Protein AF-A0A2M7QB68-F1 (afdb_monomer_lite)

Organism: NCBI:txid1975029

Sequence (91 aa):
MQIDFPPEEHASIQQQLNHFGFAYTTRISDEAKKYKVGYVLDTPFDRRVRVSQIDTFRDISEHPHLNELTDDWIKKISSFGEYAVIRLDLI

Secondary structure (DSSP, 8-state):
-B----HHHHHHHHHHHHHHSEEEEEEEHHHHTT--TT-EEE-TTS-EEEEEEEEEES-GGG-TTGGGS-HHHHHHHHHHS-EEEEEEEE-

pLDDT: mean 84.63, std 6.84, range [63.88, 94.62]

Radius of gyration: 12.75 Å; chains: 1; bounding box: 28×24×32 Å

Foldseek 3Di:
DEDEDDPVCVVVQVVCCVPPQKDKDKFFDPVLVVDDAQDWYQYPVRFIWGFHDKDKDQDLVPPPPSVVDDPVRSVVRNVRSMMIMTMIGTD

Structure (mmCIF, N/CA/C/O backbone):
data_AF-A0A2M7QB68-F1
#
_entry.id   AF-A0A2M7QB68-F1
#
loop_
_atom_site.group_PDB
_atom_site.id
_atom_site.type_symbol
_atom_site.label_atom_id
_atom_site.label_alt_id
_atom_site.label_comp_id
_atom_site.label_asym_id
_atom_site.label_entity_id
_atom_site.label_seq_id
_atom_site.pdbx_PDB_ins_code
_atom_site.Cartn_x
_atom_site.Cartn_y
_atom_site.Cartn_z
_atom_site.occupancy
_atom_site.B_iso_or_equiv
_atom_site.auth_seq_id
_atom_site.auth_comp_id
_atom_site.auth_asym_id
_atom_site.auth_atom_id
_atom_site.pdbx_PDB_model_num
ATOM 1 N N . MET A 1 1 ? -3.349 -0.031 -16.075 1.00 63.88 1 MET A N 1
ATOM 2 C CA . MET A 1 1 ? -4.046 1.042 -15.317 1.00 63.88 1 MET A CA 1
ATOM 3 C C . MET A 1 1 ? -2.940 1.833 -14.674 1.00 63.88 1 MET A C 1
ATOM 5 O O . MET A 1 1 ? -2.148 1.234 -13.958 1.00 63.88 1 MET A O 1
ATOM 9 N N . GLN A 1 2 ? -2.830 3.117 -14.998 1.00 73.56 2 GLN A N 1
ATOM 10 C CA . GLN A 1 2 ? -1.759 3.935 -14.449 1.00 73.56 2 GLN A CA 1
ATOM 11 C C . GLN A 1 2 ? -2.145 4.352 -13.036 1.00 73.56 2 GLN A C 1
ATOM 13 O O . GLN A 1 2 ? -3.239 4.880 -12.824 1.00 73.56 2 GLN A O 1
ATOM 18 N N . ILE A 1 3 ? -1.268 4.063 -12.083 1.00 77.62 3 ILE A N 1
ATOM 19 C CA . ILE A 1 3 ? -1.380 4.605 -10.734 1.00 77.62 3 ILE A CA 1
ATOM 20 C C . ILE A 1 3 ? -0.299 5.648 -10.554 1.00 77.62 3 ILE A C 1
ATOM 22 O O . ILE A 1 3 ? 0.817 5.479 -11.043 1.00 77.62 3 ILE A O 1
ATOM 26 N N . ASP A 1 4 ? -0.644 6.711 -9.845 1.00 78.44 4 ASP A N 1
ATOM 27 C CA . ASP A 1 4 ? 0.345 7.659 -9.374 1.00 78.44 4 ASP A CA 1
ATOM 28 C C . ASP A 1 4 ? 0.552 7.452 -7.879 1.00 78.44 4 ASP A C 1
ATOM 30 O O . ASP A 1 4 ? -0.386 7.148 -7.130 1.00 78.44 4 ASP A O 1
ATOM 34 N N . PHE A 1 5 ? 1.799 7.580 -7.458 1.00 81.00 5 PHE A N 1
ATOM 35 C CA . PHE A 1 5 ? 2.146 7.597 -6.048 1.00 81.00 5 PHE A CA 1
ATOM 36 C C . PHE A 1 5 ? 2.373 9.062 -5.644 1.00 81.00 5 PHE A C 1
ATOM 38 O O . PHE A 1 5 ? 2.851 9.847 -6.460 1.00 81.00 5 PHE A O 1
ATOM 45 N N . PRO A 1 6 ? 2.056 9.465 -4.407 1.00 80.75 6 PRO A N 1
ATOM 46 C CA . PRO A 1 6 ? 2.542 10.711 -3.833 1.00 80.75 6 PRO A CA 1
ATOM 47 C C . PRO A 1 6 ? 4.056 10.867 -4.074 1.00 80.75 6 PRO A C 1
ATOM 49 O O . PRO A 1 6 ? 4.794 9.911 -3.812 1.00 80.75 6 PRO A O 1
ATOM 52 N N . PRO A 1 7 ? 4.538 12.019 -4.582 1.00 81.12 7 PRO A N 1
ATOM 53 C CA . PRO A 1 7 ? 5.953 12.235 -4.903 1.00 81.12 7 PRO A CA 1
ATOM 54 C C . PRO A 1 7 ? 6.910 11.911 -3.751 1.00 81.12 7 PRO A C 1
ATOM 56 O O . PRO A 1 7 ? 8.017 11.427 -3.975 1.00 81.12 7 PRO A O 1
ATOM 59 N N . GLU A 1 8 ? 6.475 12.131 -2.511 1.00 81.19 8 GLU A N 1
ATOM 60 C CA . GLU A 1 8 ? 7.227 11.807 -1.302 1.00 81.19 8 GLU A CA 1
ATOM 61 C C . GLU A 1 8 ? 7.475 10.299 -1.116 1.00 81.19 8 GLU A C 1
ATOM 63 O O . GLU A 1 8 ? 8.488 9.912 -0.536 1.00 81.19 8 GLU A O 1
ATOM 68 N N . GLU A 1 9 ? 6.604 9.434 -1.647 1.00 82.12 9 GLU A N 1
ATOM 69 C CA . GLU A 1 9 ? 6.759 7.976 -1.584 1.00 82.12 9 GLU A CA 1
ATOM 70 C C . GLU A 1 9 ? 7.635 7.435 -2.723 1.00 82.12 9 GLU A C 1
ATOM 72 O O . GLU A 1 9 ? 8.100 6.296 -2.646 1.00 82.12 9 GLU A O 1
ATOM 77 N N . HIS A 1 10 ? 7.889 8.221 -3.780 1.00 86.06 10 HIS A N 1
ATOM 78 C CA . HIS A 1 10 ? 8.527 7.723 -5.007 1.00 86.06 10 HIS A CA 1
ATOM 79 C C . HIS A 1 10 ? 9.890 7.093 -4.747 1.00 86.06 10 HIS A C 1
ATOM 81 O O . HIS A 1 10 ? 10.145 5.971 -5.182 1.00 86.06 10 HIS A O 1
ATOM 87 N N . ALA A 1 11 ? 10.744 7.791 -3.997 1.00 86.50 11 ALA A N 1
ATOM 88 C CA . ALA A 1 11 ? 12.087 7.312 -3.688 1.00 86.50 11 ALA A CA 1
ATOM 89 C C . ALA A 1 11 ? 12.051 6.002 -2.884 1.00 86.50 11 ALA A C 1
ATOM 91 O O . ALA A 1 11 ? 12.785 5.067 -3.202 1.00 86.50 11 ALA A O 1
ATOM 92 N N . SER A 1 12 ? 11.158 5.910 -1.893 1.00 86.44 12 SER A N 1
ATOM 93 C CA . SER A 1 12 ? 11.006 4.718 -1.052 1.00 86.44 12 SER A CA 1
ATOM 94 C C . SER A 1 12 ? 10.472 3.528 -1.850 1.00 86.44 12 SER A C 1
ATOM 96 O O . SER A 1 12 ? 11.058 2.447 -1.809 1.00 86.44 12 SER A O 1
ATOM 98 N N . ILE A 1 13 ? 9.416 3.723 -2.647 1.00 88.25 13 ILE A N 1
ATOM 99 C CA . ILE A 1 13 ? 8.828 2.663 -3.478 1.00 88.25 13 ILE A CA 1
ATOM 100 C C . ILE A 1 13 ? 9.847 2.166 -4.500 1.00 88.25 13 ILE A C 1
ATOM 102 O O . ILE A 1 13 ? 10.037 0.960 -4.649 1.00 88.25 13 ILE A O 1
ATOM 106 N N . GLN A 1 14 ? 10.540 3.076 -5.184 1.00 89.31 14 GLN A N 1
ATOM 107 C CA . GLN A 1 14 ? 11.544 2.700 -6.171 1.00 89.31 14 GLN A CA 1
ATOM 108 C C . GLN A 1 14 ? 12.714 1.944 -5.524 1.00 89.31 14 GLN A C 1
ATOM 110 O O . GLN A 1 14 ? 13.179 0.946 -6.076 1.00 89.31 14 GLN A O 1
ATOM 115 N N . GLN A 1 15 ? 13.167 2.371 -4.342 1.00 90.06 15 GLN A N 1
ATOM 116 C CA . GLN A 1 15 ? 14.206 1.668 -3.592 1.00 90.06 15 GLN A CA 1
ATOM 117 C C . GLN A 1 15 ? 13.754 0.264 -3.176 1.00 90.06 15 GLN A C 1
ATOM 119 O O . GLN A 1 15 ? 14.498 -0.694 -3.386 1.00 90.06 15 GLN A O 1
ATOM 124 N N . GLN A 1 16 ? 12.540 0.126 -2.636 1.00 90.44 16 GLN A N 1
ATOM 125 C CA . GLN A 1 16 ? 11.978 -1.164 -2.235 1.00 90.44 16 GLN A CA 1
ATOM 126 C C . GLN A 1 16 ? 11.849 -2.115 -3.432 1.00 90.44 16 GLN A C 1
ATOM 128 O O . GLN A 1 16 ? 12.357 -3.235 -3.381 1.00 90.44 16 GLN A O 1
ATOM 133 N N . LEU A 1 17 ? 11.277 -1.647 -4.548 1.00 90.69 17 LEU A N 1
ATOM 134 C CA . LEU A 1 17 ? 11.154 -2.438 -5.776 1.00 90.69 17 LEU A CA 1
ATOM 135 C C . LEU A 1 17 ? 12.519 -2.892 -6.306 1.00 90.69 17 LEU A C 1
ATOM 137 O O . LEU A 1 17 ? 12.666 -4.047 -6.695 1.00 90.69 17 LEU A O 1
ATOM 141 N N . ASN A 1 18 ? 13.525 -2.013 -6.297 1.00 89.19 18 ASN A N 1
ATOM 142 C CA . ASN A 1 18 ? 14.867 -2.348 -6.777 1.00 89.19 18 ASN A CA 1
ATOM 143 C C . ASN A 1 18 ? 15.599 -3.336 -5.860 1.00 89.19 18 ASN A C 1
ATOM 145 O O . ASN A 1 18 ? 16.373 -4.155 -6.348 1.00 89.19 18 ASN A O 1
ATOM 149 N N . HIS A 1 19 ? 15.403 -3.234 -4.544 1.00 91.00 19 HIS A N 1
ATOM 150 C CA . HIS A 1 19 ? 16.155 -4.028 -3.574 1.00 91.00 19 HIS A CA 1
ATOM 151 C C . HIS A 1 19 ? 15.497 -5.379 -3.277 1.00 91.00 19 HIS A C 1
ATOM 153 O O . HIS A 1 19 ? 16.186 -6.389 -3.161 1.00 91.00 19 HIS A O 1
ATOM 159 N N . PHE A 1 20 ? 14.168 -5.402 -3.169 1.00 91.56 20 PHE A N 1
ATOM 160 C CA . PHE A 1 20 ? 13.407 -6.575 -2.739 1.00 91.56 20 PHE A CA 1
ATOM 161 C C . PHE A 1 20 ? 12.566 -7.205 -3.854 1.00 91.56 20 PHE A C 1
ATOM 163 O O . PHE A 1 20 ? 12.086 -8.324 -3.691 1.00 91.56 20 PHE A O 1
ATOM 170 N N . GLY A 1 21 ? 12.355 -6.507 -4.974 1.00 91.69 21 GLY A N 1
ATOM 171 C CA . GLY A 1 21 ? 11.416 -6.937 -6.015 1.00 91.69 21 GLY A CA 1
ATOM 172 C C . GLY A 1 21 ? 9.944 -6.737 -5.636 1.00 91.69 21 GLY A C 1
ATOM 173 O O . GLY A 1 21 ? 9.061 -7.163 -6.375 1.00 91.69 21 GLY A O 1
ATOM 174 N N . PHE A 1 22 ? 9.662 -6.088 -4.505 1.00 92.56 22 PHE A N 1
ATOM 175 C CA . PHE A 1 22 ? 8.320 -5.703 -4.079 1.00 92.56 22 PHE A CA 1
ATOM 176 C C . PHE A 1 22 ? 8.362 -4.413 -3.256 1.00 92.56 22 PHE A C 1
ATOM 178 O O . PHE A 1 22 ? 9.409 -4.044 -2.729 1.00 92.56 22 PHE A O 1
ATOM 185 N N . ALA A 1 23 ? 7.224 -3.734 -3.138 1.00 91.56 23 ALA A N 1
ATOM 186 C CA . ALA A 1 23 ? 7.057 -2.551 -2.303 1.00 91.56 23 ALA A CA 1
ATOM 187 C C . ALA A 1 23 ? 5.705 -2.556 -1.590 1.00 91.56 23 ALA A C 1
ATOM 189 O O . ALA A 1 23 ? 4.735 -3.148 -2.074 1.00 91.56 23 ALA A O 1
ATOM 190 N N . TYR A 1 24 ? 5.642 -1.856 -0.460 1.00 89.25 24 TYR A N 1
ATOM 191 C CA . TYR A 1 24 ? 4.396 -1.579 0.245 1.00 89.25 24 TYR A CA 1
ATOM 192 C C . TYR A 1 24 ? 3.983 -0.124 0.066 1.00 89.25 24 TYR A C 1
ATOM 194 O O . TYR A 1 24 ? 4.819 0.777 0.023 1.00 89.25 24 TYR A O 1
ATOM 202 N N . THR A 1 25 ? 2.677 0.108 -0.021 1.00 88.06 25 THR A N 1
ATOM 203 C CA . THR A 1 25 ? 2.108 1.454 0.001 1.00 88.06 25 THR A CA 1
ATOM 204 C C . THR A 1 25 ? 0.828 1.475 0.824 1.00 88.06 25 THR A C 1
ATOM 206 O O . THR A 1 25 ? 0.034 0.531 0.777 1.00 88.06 25 THR A O 1
ATOM 209 N N . THR A 1 26 ? 0.623 2.552 1.578 1.00 86.94 26 THR A N 1
ATOM 210 C CA . THR A 1 26 ? -0.557 2.724 2.430 1.00 86.94 26 THR A CA 1
ATOM 211 C C . THR A 1 26 ? -1.5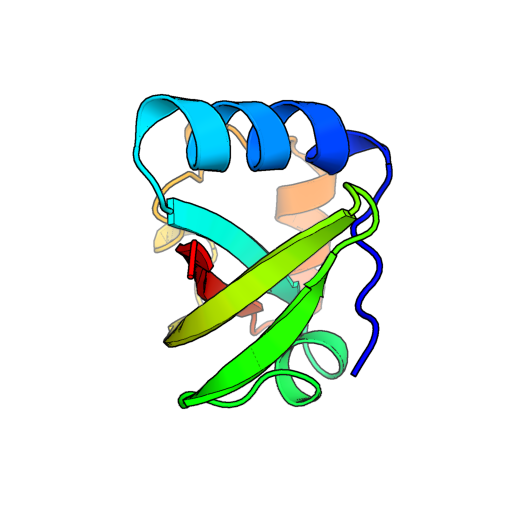50 3.662 1.753 1.00 86.94 26 THR A C 1
ATOM 213 O O . THR A 1 26 ? -1.199 4.757 1.312 1.00 86.94 26 THR A O 1
ATOM 216 N N . ARG A 1 27 ? -2.816 3.255 1.649 1.00 88.12 27 ARG A N 1
ATOM 217 C CA . ARG A 1 27 ? -3.894 4.048 1.038 1.00 88.12 27 ARG A CA 1
ATOM 218 C C . ARG A 1 27 ? -5.092 4.130 1.968 1.00 88.12 27 ARG A C 1
ATOM 220 O O . ARG A 1 27 ? -5.464 3.156 2.607 1.00 88.12 27 ARG A O 1
ATOM 227 N N . ILE A 1 28 ? -5.714 5.298 2.022 1.00 84.00 28 ILE A N 1
ATOM 228 C CA . ILE A 1 28 ? -6.895 5.562 2.852 1.00 84.00 28 ILE A CA 1
ATOM 229 C C . ILE A 1 28 ? -8.181 5.425 2.033 1.00 84.00 28 ILE A C 1
ATOM 231 O O . ILE A 1 28 ? -8.215 5.795 0.857 1.00 84.00 28 ILE A O 1
ATOM 235 N N . SER A 1 29 ? -9.243 4.931 2.672 1.00 73.50 29 SER A N 1
ATOM 236 C CA . SER A 1 29 ? -10.634 5.018 2.198 1.00 73.50 29 SER A CA 1
ATOM 237 C C . SER A 1 29 ? -10.834 4.724 0.697 1.00 73.50 29 SER A C 1
ATOM 239 O O . SER A 1 29 ? -10.622 3.600 0.245 1.00 73.50 29 SER A O 1
ATOM 241 N N . ASP A 1 30 ? -11.269 5.713 -0.093 1.00 77.19 30 ASP A N 1
ATOM 242 C CA . ASP A 1 30 ? -11.619 5.536 -1.505 1.00 77.19 30 ASP A CA 1
ATOM 243 C C . ASP A 1 30 ? -10.410 5.306 -2.422 1.00 77.19 30 ASP A C 1
ATOM 245 O O . ASP A 1 30 ? -10.564 4.691 -3.478 1.00 77.19 30 ASP A O 1
ATOM 249 N N . GLU A 1 31 ? -9.201 5.716 -2.022 1.00 80.19 31 GLU A N 1
ATOM 250 C CA . GLU A 1 31 ? -7.987 5.415 -2.792 1.00 80.19 31 GLU A CA 1
ATOM 251 C C . GLU A 1 31 ? -7.678 3.918 -2.765 1.00 80.19 31 GLU A C 1
ATOM 253 O O . GLU A 1 31 ? -7.339 3.344 -3.799 1.00 80.19 31 GLU A O 1
ATOM 258 N N . ALA A 1 32 ? -7.857 3.257 -1.616 1.00 81.75 32 ALA A N 1
ATOM 259 C CA . ALA A 1 32 ? -7.631 1.818 -1.487 1.00 81.75 32 ALA A CA 1
ATOM 260 C C . ALA A 1 32 ? -8.546 1.005 -2.421 1.00 81.75 32 ALA A C 1
ATOM 262 O O . ALA A 1 32 ? -8.120 -0.001 -2.987 1.00 81.75 32 ALA A O 1
ATOM 263 N N . LYS A 1 33 ? -9.774 1.484 -2.671 1.00 82.00 33 LYS A N 1
ATOM 264 C CA . LYS A 1 33 ? -10.751 0.833 -3.565 1.00 82.00 33 LYS A CA 1
ATOM 265 C C . LYS A 1 33 ? -10.317 0.805 -5.033 1.00 82.00 33 LYS A C 1
ATOM 267 O O . LYS A 1 33 ? -10.880 0.041 -5.817 1.00 82.00 33 LYS A O 1
ATOM 272 N N . LYS A 1 34 ? -9.328 1.617 -5.424 1.00 84.62 34 LYS A N 1
ATOM 273 C CA . LYS A 1 34 ? -8.752 1.598 -6.779 1.00 84.62 34 LYS A CA 1
ATOM 274 C C . LYS A 1 34 ? -7.850 0.386 -7.016 1.00 84.62 34 LYS A C 1
ATOM 276 O O . LYS A 1 34 ? -7.545 0.071 -8.166 1.00 84.62 34 LYS A O 1
ATOM 281 N N . TYR A 1 35 ? -7.433 -0.294 -5.951 1.00 88.12 35 TYR A N 1
ATOM 282 C CA . TYR A 1 35 ? -6.544 -1.444 -6.006 1.00 88.12 35 TYR A CA 1
ATOM 283 C C . TYR A 1 35 ? -7.340 -2.737 -5.847 1.00 88.12 35 TYR A C 1
ATOM 285 O O . TYR A 1 35 ? -8.296 -2.824 -5.078 1.00 88.12 35 TYR A O 1
ATOM 293 N N . LYS A 1 36 ? -6.930 -3.775 -6.576 1.00 90.69 36 LYS A N 1
ATOM 294 C CA . LYS A 1 36 ? -7.499 -5.117 -6.453 1.00 90.69 36 LYS A CA 1
ATOM 295 C C . LYS A 1 36 ? -6.406 -6.152 -6.644 1.00 90.69 36 LYS A C 1
ATOM 297 O O . LYS A 1 36 ? -5.597 -6.030 -7.561 1.00 90.69 36 LYS A O 1
ATOM 302 N N . VAL A 1 37 ? -6.402 -7.182 -5.802 1.00 93.31 37 VAL A N 1
ATOM 303 C CA . VAL A 1 37 ? -5.458 -8.301 -5.923 1.00 93.31 37 VAL A CA 1
ATOM 304 C C . VAL A 1 37 ? -5.528 -8.895 -7.332 1.00 93.31 37 VAL A C 1
ATOM 306 O O . VAL A 1 37 ? -6.606 -9.157 -7.866 1.00 93.31 37 VAL A O 1
ATOM 309 N N . GLY A 1 38 ? -4.360 -9.081 -7.943 1.00 92.38 38 GLY A N 1
ATOM 310 C CA . GLY A 1 38 ? -4.201 -9.533 -9.321 1.00 92.38 38 GLY A CA 1
ATOM 311 C C . GLY A 1 38 ? -4.105 -8.415 -10.360 1.00 92.38 38 GLY A C 1
ATOM 312 O O . GLY A 1 38 ? -3.738 -8.710 -11.495 1.00 92.38 38 GLY A O 1
ATOM 313 N N . TYR A 1 39 ? -4.387 -7.156 -10.011 1.00 92.69 39 TYR A N 1
ATOM 314 C CA . TYR A 1 39 ? -4.236 -6.048 -10.957 1.00 92.69 39 TYR A CA 1
ATOM 315 C C . TYR A 1 39 ? -2.773 -5.798 -11.285 1.00 92.69 39 TYR A C 1
ATOM 317 O O . TYR A 1 39 ? -1.926 -5.783 -10.397 1.00 92.69 39 TYR A O 1
ATOM 325 N N . VAL A 1 40 ? -2.510 -5.560 -12.568 1.00 92.19 40 VAL A N 1
ATOM 326 C CA . VAL A 1 40 ? -1.221 -5.089 -13.069 1.00 92.19 40 VAL A CA 1
ATOM 327 C C . VAL A 1 40 ? -1.325 -3.592 -13.320 1.00 92.19 40 VAL A C 1
ATOM 329 O O . VAL A 1 40 ? -2.219 -3.126 -14.036 1.00 92.19 40 VAL A O 1
ATOM 332 N N . LEU A 1 41 ? -0.424 -2.851 -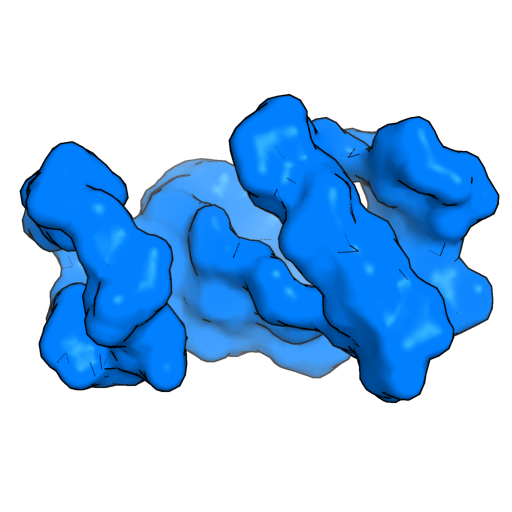12.693 1.00 90.50 41 LEU A N 1
ATOM 333 C CA . LEU A 1 41 ? -0.430 -1.402 -12.637 1.00 90.50 41 LEU A CA 1
ATOM 334 C C . LEU A 1 41 ? 0.859 -0.870 -13.256 1.00 90.50 41 LEU A C 1
ATOM 336 O O . LEU A 1 41 ? 1.949 -1.391 -13.005 1.00 90.50 41 LEU A O 1
ATOM 340 N N . ASP A 1 42 ? 0.708 0.168 -14.069 1.00 90.00 42 ASP A N 1
ATOM 341 C CA . ASP A 1 42 ? 1.824 0.897 -14.658 1.00 90.00 42 ASP A CA 1
ATOM 342 C C . ASP A 1 42 ? 2.252 1.963 -13.647 1.00 90.00 42 ASP A C 1
ATOM 344 O O . ASP A 1 42 ? 1.433 2.782 -13.217 1.00 90.00 42 ASP A O 1
ATOM 348 N N . THR A 1 43 ? 3.511 1.903 -13.216 1.00 86.44 43 THR A N 1
ATOM 349 C CA . THR A 1 43 ? 4.084 2.850 -12.249 1.00 86.44 43 THR A CA 1
ATOM 350 C C . THR A 1 43 ? 4.667 4.068 -12.971 1.00 86.44 43 THR A C 1
ATOM 352 O O . THR A 1 43 ? 5.059 3.953 -14.136 1.00 86.44 43 THR A O 1
ATOM 355 N N . PRO A 1 44 ? 4.828 5.217 -12.291 1.00 84.56 44 PRO A N 1
ATOM 356 C CA . PRO A 1 44 ? 5.515 6.381 -12.858 1.00 84.56 44 PRO A CA 1
ATOM 357 C C . PRO A 1 44 ? 7.006 6.137 -13.166 1.00 84.56 44 PRO A C 1
ATOM 359 O O . PRO A 1 44 ? 7.649 6.986 -13.774 1.00 84.56 44 PRO A O 1
ATOM 362 N N . PHE A 1 45 ? 7.565 4.982 -12.787 1.00 84.50 45 PHE A N 1
ATOM 363 C CA . PHE A 1 45 ? 8.981 4.635 -12.964 1.00 84.50 45 PHE A CA 1
ATOM 364 C C . PHE A 1 45 ? 9.257 3.771 -14.203 1.00 84.50 45 PHE A C 1
ATOM 366 O O . PHE A 1 45 ? 10.300 3.123 -14.264 1.00 84.50 45 PHE A O 1
ATOM 373 N N . ASP A 1 46 ? 8.315 3.700 -15.150 1.00 83.56 46 ASP A N 1
ATOM 374 C CA . ASP A 1 46 ? 8.377 2.808 -16.322 1.00 83.56 46 ASP A CA 1
ATOM 375 C C . ASP A 1 46 ? 8.586 1.326 -15.932 1.00 83.56 46 ASP A C 1
ATOM 377 O O . ASP A 1 46 ? 9.275 0.530 -16.576 1.00 83.56 46 ASP A O 1
ATOM 381 N N . ARG A 1 47 ? 7.993 0.952 -14.793 1.00 85.44 47 ARG A N 1
ATOM 382 C CA . ARG A 1 47 ? 7.925 -0.418 -14.275 1.00 85.44 47 ARG A CA 1
ATOM 383 C C . ARG A 1 47 ? 6.473 -0.843 -14.152 1.00 85.44 47 ARG A C 1
ATOM 385 O O . ARG A 1 47 ? 5.605 -0.017 -13.861 1.00 85.44 47 ARG A O 1
ATOM 392 N N . ARG A 1 48 ? 6.220 -2.139 -14.310 1.00 91.44 48 ARG A N 1
ATOM 393 C CA . ARG A 1 48 ? 4.914 -2.735 -14.032 1.00 91.44 48 ARG A CA 1
ATOM 394 C C . ARG A 1 48 ? 4.971 -3.503 -12.725 1.00 91.44 48 ARG A C 1
ATOM 396 O O . ARG A 1 48 ? 5.937 -4.209 -12.456 1.00 91.44 48 ARG A O 1
ATOM 403 N N . VAL A 1 49 ? 3.929 -3.344 -11.921 1.00 93.00 49 VAL A N 1
ATOM 404 C CA . VAL A 1 49 ? 3.782 -4.046 -10.646 1.00 93.00 49 VAL A CA 1
ATOM 405 C C . VAL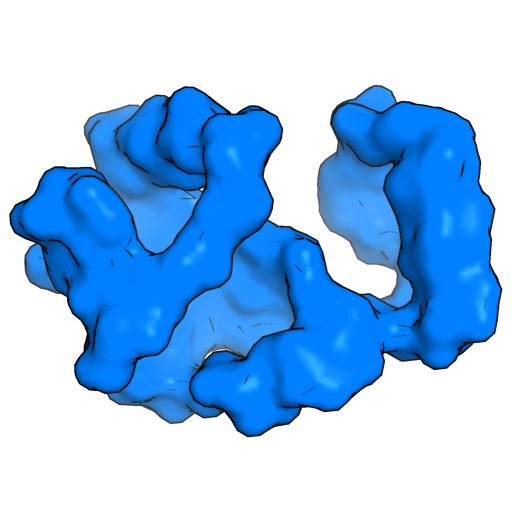 A 1 49 ? 2.436 -4.740 -10.596 1.00 93.00 49 VAL A C 1
ATOM 407 O O . VAL A 1 49 ? 1.444 -4.247 -11.134 1.00 93.00 49 VAL A O 1
ATOM 410 N N . ARG A 1 50 ? 2.386 -5.889 -9.937 1.00 94.62 50 ARG A N 1
ATOM 411 C CA . ARG A 1 50 ? 1.158 -6.614 -9.650 1.00 94.62 50 ARG A CA 1
ATOM 412 C C . ARG A 1 50 ? 0.770 -6.397 -8.196 1.00 94.62 50 ARG A C 1
ATOM 414 O O . ARG A 1 50 ? 1.578 -6.606 -7.299 1.00 94.62 50 ARG A O 1
ATOM 421 N N . VAL A 1 51 ? -0.493 -6.067 -7.956 1.00 94.31 51 VAL A N 1
ATOM 422 C CA . VAL A 1 51 ? -1.058 -6.088 -6.605 1.00 94.31 51 VAL A CA 1
ATOM 423 C C . VAL A 1 51 ? -1.159 -7.539 -6.152 1.00 94.31 51 VAL A C 1
ATOM 425 O O . VAL A 1 51 ? -1.977 -8.301 -6.680 1.00 94.31 51 VAL A O 1
ATOM 428 N N . SER A 1 52 ? -0.327 -7.941 -5.201 1.00 94.00 52 SER A N 1
ATOM 429 C CA . SER A 1 52 ? -0.316 -9.312 -4.688 1.00 94.00 52 SER A CA 1
ATOM 430 C C . SER A 1 52 ? -1.134 -9.471 -3.418 1.00 94.00 52 SER A C 1
ATOM 432 O O . SER A 1 52 ? -1.760 -10.515 -3.237 1.00 94.00 52 SER A O 1
ATOM 434 N N . GLN A 1 53 ? -1.203 -8.428 -2.592 1.00 93.69 53 GLN A N 1
ATOM 435 C CA . GLN A 1 53 ? -1.922 -8.447 -1.322 1.00 93.69 53 GLN A CA 1
ATOM 436 C C . GLN A 1 53 ? -2.500 -7.067 -0.994 1.00 93.69 53 GLN A C 1
ATOM 438 O O . GLN A 1 53 ? -1.922 -6.040 -1.355 1.00 93.69 53 GLN A O 1
ATOM 443 N N . ILE A 1 54 ? -3.659 -7.059 -0.335 1.00 92.12 54 ILE A N 1
ATOM 444 C CA . ILE A 1 54 ? -4.294 -5.867 0.231 1.00 92.12 54 ILE A CA 1
ATOM 445 C C . ILE A 1 54 ? -4.780 -6.251 1.625 1.00 92.12 54 ILE A C 1
ATOM 447 O O . ILE A 1 54 ? -5.697 -7.063 1.745 1.00 92.12 54 ILE A O 1
ATOM 451 N N . ASP A 1 55 ? -4.188 -5.655 2.651 1.00 89.62 55 ASP A N 1
ATOM 452 C CA . ASP A 1 55 ? -4.585 -5.835 4.045 1.00 89.62 55 ASP A CA 1
ATOM 453 C C . ASP A 1 55 ? -5.251 -4.552 4.532 1.00 89.62 55 ASP A C 1
ATOM 455 O O . ASP A 1 55 ? -4.719 -3.464 4.330 1.00 89.62 55 ASP A O 1
ATOM 459 N N . THR A 1 56 ? -6.437 -4.657 5.127 1.00 87.50 56 THR A N 1
ATOM 460 C CA . THR A 1 56 ? -7.203 -3.496 5.607 1.00 87.50 56 THR A CA 1
ATOM 461 C C . THR A 1 56 ? -7.198 -3.466 7.124 1.00 87.50 56 THR A C 1
ATOM 463 O O . THR A 1 56 ? -7.460 -4.480 7.766 1.00 87.50 56 THR A O 1
ATOM 466 N N . PHE A 1 57 ? -6.942 -2.292 7.680 1.00 85.12 57 PHE A N 1
ATOM 467 C CA . PHE A 1 57 ? -6.792 -2.053 9.1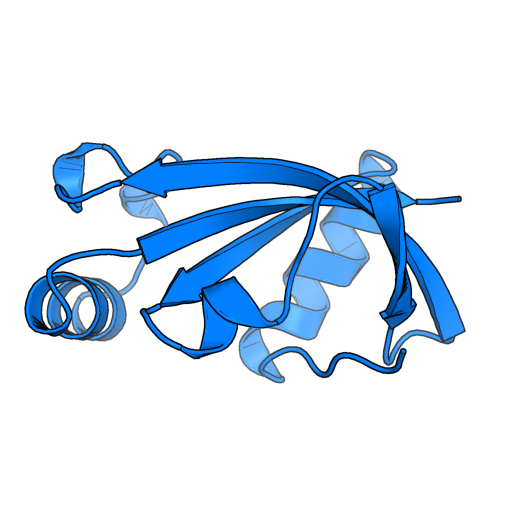04 1.00 85.12 57 PHE A CA 1
ATOM 468 C C . PHE A 1 57 ? -7.677 -0.887 9.525 1.00 85.12 57 PHE A C 1
ATOM 470 O O . PHE A 1 57 ? -7.912 0.050 8.758 1.00 85.12 57 PHE A O 1
ATOM 477 N N . ARG A 1 58 ? -8.153 -0.939 10.767 1.00 81.44 58 ARG A N 1
ATOM 478 C CA . ARG A 1 58 ? -8.962 0.129 11.378 1.00 81.44 58 ARG A CA 1
ATOM 479 C C . ARG A 1 58 ? -8.245 0.824 12.519 1.00 81.44 58 ARG A C 1
ATOM 481 O O . ARG A 1 58 ? -8.558 1.969 12.828 1.00 81.44 58 ARG A O 1
ATOM 488 N N . ASP A 1 59 ? -7.270 0.150 13.116 1.00 80.25 59 ASP A N 1
ATOM 489 C CA . ASP A 1 59 ? -6.409 0.727 14.130 1.00 80.25 59 ASP A CA 1
ATOM 490 C C . ASP A 1 59 ? -5.053 1.092 13.512 1.00 80.25 59 ASP A C 1
ATOM 492 O O . ASP A 1 59 ? -4.387 0.290 12.850 1.00 80.25 59 ASP A O 1
ATOM 496 N N . ILE A 1 60 ? -4.639 2.341 13.711 1.00 78.25 60 ILE A N 1
ATOM 497 C CA . ILE A 1 60 ? -3.315 2.823 13.304 1.00 78.25 60 ILE A CA 1
ATOM 498 C C . ILE A 1 60 ? -2.201 2.107 14.077 1.00 78.25 60 ILE A C 1
ATOM 500 O O . ILE A 1 60 ? -1.097 1.950 13.565 1.00 78.25 60 ILE A O 1
ATOM 504 N N . SER A 1 61 ? -2.505 1.609 15.277 1.00 78.25 61 SER A N 1
ATOM 505 C CA . SER A 1 61 ? -1.591 0.831 16.114 1.00 78.25 61 SER A CA 1
ATOM 506 C C . SER A 1 61 ? -1.179 -0.492 15.460 1.00 78.25 61 SER A C 1
ATOM 508 O O . SER A 1 61 ? -0.121 -1.027 15.775 1.00 78.25 61 SER A O 1
ATOM 510 N N . GLU A 1 62 ? -1.989 -1.007 14.529 1.00 78.50 62 GLU A N 1
ATOM 511 C CA . GLU A 1 62 ? -1.697 -2.219 13.755 1.00 78.50 62 GLU A CA 1
ATOM 512 C C . GLU A 1 62 ? -0.824 -1.942 12.519 1.00 78.50 62 GLU A C 1
ATOM 514 O O . GLU A 1 62 ? -0.479 -2.873 11.790 1.00 78.50 62 GLU A O 1
ATOM 519 N N . HIS A 1 63 ? -0.442 -0.681 12.265 1.00 74.50 63 HIS A N 1
ATOM 520 C CA . HIS A 1 63 ? 0.313 -0.325 11.068 1.00 74.50 63 HIS A CA 1
ATOM 521 C C . HIS A 1 63 ? 1.731 -0.918 11.141 1.00 74.50 63 HIS A C 1
ATOM 523 O O . HIS A 1 63 ? 2.507 -0.536 12.024 1.00 74.50 63 HIS A O 1
ATOM 529 N N . PRO A 1 64 ? 2.141 -1.776 10.186 1.00 72.19 64 PRO A N 1
ATOM 530 C CA . PRO A 1 64 ? 3.433 -2.468 10.241 1.00 72.19 64 PRO A CA 1
ATOM 531 C C . PRO A 1 64 ? 4.642 -1.516 10.244 1.00 72.19 64 PRO A C 1
ATOM 533 O O . PRO A 1 64 ? 5.712 -1.868 10.730 1.00 72.19 64 PRO A O 1
ATOM 536 N N . HIS A 1 65 ? 4.444 -0.288 9.759 1.00 71.12 65 HIS A N 1
ATOM 537 C CA . HIS A 1 65 ? 5.449 0.779 9.688 1.00 71.12 65 HIS A CA 1
ATOM 538 C C . HIS A 1 65 ? 5.091 2.015 10.531 1.00 71.12 65 HIS A C 1
ATOM 540 O O . HIS A 1 65 ? 5.437 3.134 10.166 1.00 71.12 65 HIS A O 1
ATOM 546 N N . LEU A 1 66 ? 4.351 1.847 11.636 1.00 73.12 66 LEU A N 1
ATOM 547 C CA . LEU A 1 66 ? 3.874 2.971 12.459 1.00 73.12 66 LEU A CA 1
ATOM 548 C C . LEU A 1 66 ? 4.989 3.952 12.861 1.00 73.12 66 LEU A C 1
ATOM 550 O O . LEU A 1 66 ? 4.792 5.161 12.813 1.00 73.12 66 LEU A O 1
ATOM 554 N N . ASN A 1 67 ? 6.173 3.434 13.198 1.00 75.50 67 ASN A N 1
ATOM 555 C CA . ASN A 1 67 ? 7.321 4.237 13.636 1.00 75.50 67 ASN A CA 1
ATOM 556 C C . ASN A 1 67 ? 7.953 5.090 12.521 1.00 75.50 67 ASN A C 1
ATOM 558 O O . ASN A 1 67 ? 8.775 5.953 12.814 1.00 75.50 67 ASN A O 1
ATOM 562 N N . GLU A 1 68 ? 7.613 4.832 11.257 1.00 75.19 68 GLU A N 1
ATOM 563 C CA . GLU A 1 68 ? 8.114 5.578 10.096 1.00 75.19 68 GLU A CA 1
ATOM 564 C C . GLU A 1 68 ? 7.125 6.665 9.643 1.00 75.19 68 GLU A C 1
ATOM 566 O O . GLU A 1 68 ? 7.454 7.494 8.793 1.00 75.19 68 GLU A O 1
ATOM 571 N N . LEU A 1 69 ? 5.914 6.683 10.211 1.00 75.94 69 LEU A N 1
ATOM 572 C CA . LEU A 1 69 ? 4.892 7.676 9.905 1.00 75.94 69 LEU A CA 1
ATOM 573 C C . LEU A 1 69 ? 5.099 8.944 10.735 1.00 75.94 69 LEU A C 1
ATOM 575 O O . LEU A 1 69 ? 5.371 8.896 11.932 1.00 75.94 69 LEU A O 1
ATOM 579 N N . THR A 1 70 ? 4.914 10.101 10.103 1.00 78.94 70 THR A N 1
ATOM 580 C CA . THR A 1 70 ? 4.886 11.382 10.814 1.00 78.94 70 THR A CA 1
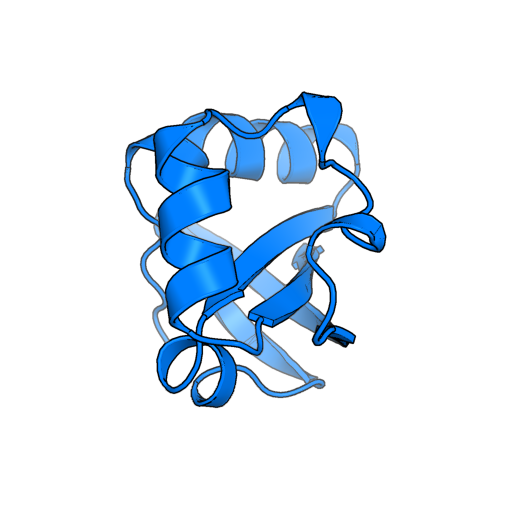ATOM 581 C C . THR A 1 70 ? 3.569 11.557 11.570 1.00 78.94 70 THR A C 1
ATOM 583 O O . THR A 1 70 ? 2.539 10.998 11.186 1.00 78.94 70 THR A O 1
ATOM 586 N N . ASP A 1 71 ? 3.566 12.402 12.603 1.00 83.06 71 ASP A N 1
ATOM 587 C CA . ASP A 1 71 ? 2.360 12.708 13.387 1.00 83.06 71 ASP A CA 1
ATOM 588 C C . ASP A 1 71 ? 1.185 13.193 12.519 1.00 83.06 71 ASP A C 1
ATOM 590 O O . ASP A 1 71 ? 0.027 12.875 12.797 1.00 83.06 71 ASP A O 1
ATOM 594 N N . ASP A 1 72 ? 1.464 13.938 11.445 1.00 81.62 72 ASP A N 1
ATOM 595 C CA . ASP A 1 72 ? 0.446 14.382 10.488 1.00 81.62 72 ASP A CA 1
ATOM 596 C C . ASP A 1 72 ? -0.178 13.212 9.723 1.00 81.62 72 ASP A C 1
ATOM 598 O O . ASP A 1 72 ? -1.398 13.165 9.553 1.00 81.62 72 ASP A O 1
ATOM 602 N N . TRP A 1 73 ? 0.630 12.234 9.305 1.00 76.88 73 TRP A N 1
ATOM 603 C CA . TRP A 1 73 ? 0.134 11.016 8.665 1.00 76.88 73 TRP A CA 1
ATOM 604 C C . TRP A 1 73 ? -0.674 10.158 9.635 1.00 76.88 73 TRP A C 1
ATOM 606 O O . TRP A 1 73 ? -1.760 9.703 9.275 1.00 76.88 73 TRP A O 1
ATOM 616 N N . ILE A 1 74 ? -0.2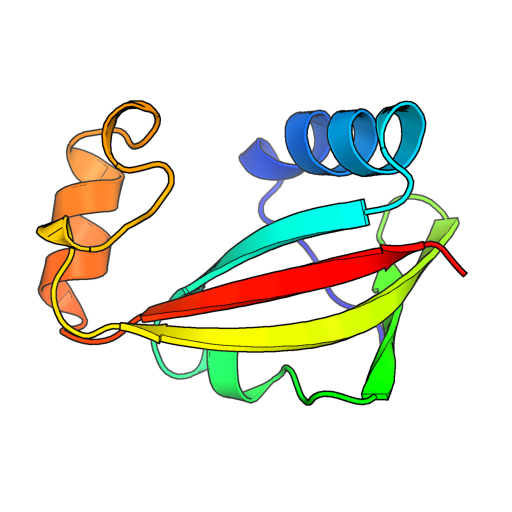07 10.011 10.877 1.00 80.94 74 ILE A N 1
ATOM 617 C CA . ILE A 1 74 ? -0.926 9.293 11.939 1.00 80.94 74 ILE A CA 1
ATOM 618 C C . ILE A 1 74 ? -2.295 9.938 12.183 1.00 80.94 74 ILE A C 1
ATOM 620 O O . ILE A 1 74 ? -3.315 9.243 12.180 1.00 80.94 74 ILE A O 1
ATOM 624 N N . LYS A 1 75 ? -2.352 11.269 12.328 1.00 81.88 75 LYS A N 1
ATOM 625 C CA . LYS A 1 75 ? -3.615 12.009 12.492 1.00 81.88 75 LYS A CA 1
ATOM 626 C C . LYS A 1 75 ? -4.522 11.877 11.278 1.00 81.88 75 LYS A C 1
ATOM 628 O O . LYS A 1 75 ? -5.730 11.692 11.439 1.00 81.88 75 LYS A O 1
ATOM 633 N N . LYS A 1 76 ? -3.957 11.961 10.071 1.00 77.56 76 LYS A N 1
ATOM 634 C CA . LYS A 1 76 ? -4.710 11.842 8.823 1.00 77.56 76 LYS A CA 1
ATOM 635 C C . LYS A 1 76 ? -5.354 10.466 8.736 1.00 77.56 76 LYS A C 1
ATOM 637 O O . LYS A 1 76 ? -6.571 10.398 8.638 1.00 77.56 76 LYS A O 1
ATOM 642 N N . ILE A 1 77 ? -4.579 9.390 8.867 1.00 75.94 77 ILE A N 1
ATOM 643 C CA . ILE A 1 77 ? -5.087 8.012 8.818 1.00 75.94 77 ILE A CA 1
ATOM 644 C C . ILE A 1 77 ? -6.124 7.766 9.922 1.00 75.94 77 ILE A C 1
ATOM 646 O O . ILE A 1 77 ? -7.207 7.257 9.635 1.00 75.94 77 ILE A O 1
ATOM 650 N N . SER A 1 78 ? -5.850 8.212 11.152 1.00 77.19 78 SER A N 1
ATOM 651 C CA . SER A 1 78 ? -6.795 8.073 12.273 1.00 77.19 78 SER A CA 1
ATOM 652 C C . SER A 1 78 ? -8.121 8.798 12.024 1.00 77.19 78 SER A C 1
ATOM 654 O O . SER A 1 78 ? -9.158 8.365 12.516 1.00 77.19 78 SER A O 1
ATOM 656 N N . SER A 1 79 ? -8.119 9.873 11.227 1.00 80.50 79 SER A N 1
ATOM 657 C CA . SER A 1 79 ? -9.339 10.615 10.882 1.00 80.50 79 SER A CA 1
ATOM 658 C C . SER A 1 79 ? -10.228 9.880 9.873 1.00 80.50 79 SER A C 1
ATOM 660 O O . SER A 1 79 ? -11.428 10.139 9.826 1.00 80.50 79 SER A O 1
ATOM 662 N N . PHE A 1 80 ? -9.664 8.972 9.069 1.00 74.62 80 PHE A N 1
ATOM 663 C CA . PHE A 1 80 ? -10.417 8.172 8.095 1.00 74.62 80 PHE A CA 1
ATOM 664 C C . PHE A 1 80 ? -10.971 6.871 8.688 1.00 74.62 80 PHE A C 1
ATOM 666 O O . PHE A 1 80 ? -11.865 6.270 8.095 1.00 74.62 80 PHE A O 1
ATOM 673 N N . GLY A 1 81 ? -10.459 6.430 9.842 1.00 74.25 81 GLY A N 1
ATOM 674 C CA . GLY A 1 81 ? -10.928 5.245 10.572 1.00 74.25 81 GLY A CA 1
ATOM 675 C C . GLY A 1 81 ? -10.634 3.892 9.909 1.00 74.25 81 GLY A C 1
ATOM 676 O O . GLY A 1 81 ? -10.792 2.859 10.553 1.00 74.25 81 GLY A O 1
ATOM 677 N N . GLU A 1 82 ? -10.207 3.873 8.643 1.00 82.81 82 GLU A N 1
ATOM 678 C CA . GLU A 1 82 ? -9.802 2.671 7.914 1.00 82.81 82 GLU A CA 1
ATOM 679 C C . GLU A 1 82 ? -8.747 3.010 6.847 1.00 82.81 82 GLU A C 1
ATOM 681 O O . GLU A 1 82 ? -8.864 3.998 6.110 1.00 82.81 82 GLU A O 1
ATOM 686 N N . TYR A 1 83 ? -7.717 2.171 6.749 1.00 86.31 83 TYR A N 1
ATOM 687 C CA . TYR A 1 83 ? -6.678 2.244 5.724 1.00 86.31 83 TYR A CA 1
ATOM 688 C C . TYR A 1 83 ? -6.314 0.849 5.224 1.00 86.31 83 TYR A C 1
ATOM 690 O O . TYR A 1 83 ? -6.533 -0.150 5.903 1.00 86.31 83 TYR A O 1
ATOM 698 N N . ALA A 1 84 ? -5.738 0.781 4.030 1.00 88.75 84 ALA A N 1
ATOM 699 C CA . ALA A 1 84 ? -5.227 -0.445 3.448 1.00 88.75 84 ALA A CA 1
ATOM 700 C C . ALA A 1 84 ? -3.721 -0.348 3.214 1.00 88.75 84 ALA A C 1
ATOM 702 O O . ALA A 1 84 ? -3.232 0.648 2.677 1.00 88.75 84 ALA A O 1
ATOM 703 N N . VAL A 1 85 ? -3.003 -1.405 3.572 1.00 89.75 85 VAL A N 1
ATOM 704 C CA . VAL A 1 85 ? -1.616 -1.634 3.175 1.00 89.75 85 VAL A CA 1
ATOM 705 C C . VAL A 1 85 ? -1.638 -2.552 1.963 1.00 89.75 85 VAL A C 1
ATOM 707 O O . VAL A 1 85 ? -2.231 -3.630 1.980 1.00 89.75 85 VAL A O 1
ATOM 710 N N . ILE A 1 86 ? -1.027 -2.096 0.879 1.00 91.88 86 ILE A N 1
ATOM 711 C CA . ILE A 1 86 ? -1.053 -2.768 -0.413 1.00 91.88 86 ILE A CA 1
ATOM 712 C C . ILE A 1 86 ? 0.360 -3.215 -0.746 1.00 91.88 86 ILE A C 1
ATOM 714 O O . ILE A 1 86 ? 1.286 -2.402 -0.761 1.00 91.88 86 ILE A O 1
ATOM 718 N N . ARG A 1 87 ? 0.508 -4.500 -1.062 1.00 93.31 87 ARG A N 1
ATOM 719 C CA . ARG A 1 87 ? 1.755 -5.071 -1.561 1.00 93.31 87 ARG A CA 1
ATOM 720 C C . ARG A 1 87 ? 1.766 -5.089 -3.083 1.00 93.31 87 ARG A C 1
ATOM 722 O O . ARG A 1 87 ? 0.833 -5.584 -3.724 1.00 93.31 87 ARG A O 1
ATOM 729 N N . LEU A 1 88 ? 2.850 -4.571 -3.642 1.00 93.38 88 LEU A N 1
ATOM 730 C CA . LEU A 1 88 ? 3.102 -4.454 -5.069 1.00 93.38 88 LEU A CA 1
ATOM 731 C C . LEU A 1 88 ? 4.347 -5.266 -5.415 1.00 93.38 88 LEU A C 1
ATOM 733 O O . LEU A 1 88 ? 5.447 -4.885 -5.028 1.00 93.38 88 LEU A O 1
ATOM 737 N N . ASP A 1 89 ? 4.183 -6.360 -6.150 1.00 93.81 89 ASP A N 1
ATOM 738 C CA . ASP A 1 89 ? 5.302 -7.183 -6.613 1.00 93.81 89 ASP A CA 1
ATOM 739 C C . ASP A 1 89 ? 5.704 -6.766 -8.033 1.00 93.81 89 ASP A C 1
ATOM 741 O O . ASP A 1 89 ? 4.849 -6.577 -8.902 1.00 93.81 89 ASP A O 1
ATOM 745 N N . LEU A 1 90 ? 7.003 -6.614 -8.278 1.00 93.12 90 LEU A N 1
ATOM 746 C CA . LEU A 1 90 ? 7.552 -6.318 -9.599 1.00 93.12 90 LEU A CA 1
ATOM 747 C C . LEU A 1 90 ? 7.324 -7.510 -10.547 1.00 93.12 90 LEU A C 1
ATOM 749 O O . LEU A 1 90 ? 7.465 -8.663 -10.132 1.00 93.12 90 LEU A O 1
ATOM 753 N N . ILE A 1 91 ? 6.983 -7.232 -11.810 1.00 90.19 91 ILE A N 1
ATOM 754 C CA . ILE A 1 91 ? 6.766 -8.249 -12.857 1.00 90.19 91 ILE A CA 1
ATOM 755 C C . ILE A 1 91 ? 7.587 -7.995 -14.119 1.00 90.19 91 ILE A C 1
ATOM 757 O O . ILE A 1 91 ? 7.931 -6.820 -14.388 1.00 90.19 91 ILE A O 1
#